Protein AF-A0A060XXF0-F1 (afdb_monomer_lite)

Structure (mmCIF, N/CA/C/O backbone):
data_AF-A0A060XXF0-F1
#
_entry.id   AF-A0A060XXF0-F1
#
loop_
_atom_site.group_PDB
_atom_site.id
_atom_site.type_symbol
_atom_site.label_atom_id
_atom_site.label_alt_id
_atom_site.label_comp_id
_atom_site.label_asym_id
_atom_site.label_entity_id
_atom_site.label_seq_id
_atom_site.pdbx_PDB_ins_code
_atom_site.Cartn_x
_atom_site.Cartn_y
_atom_site.Cartn_z
_atom_site.occupancy
_atom_site.B_iso_or_equiv
_atom_site.auth_seq_id
_atom_site.auth_comp_id
_atom_site.auth_asym_id
_atom_site.auth_atom_id
_atom_site.pdbx_PDB_model_num
ATOM 1 N N . MET A 1 1 ? -12.010 12.908 34.053 1.00 43.84 1 MET A N 1
ATOM 2 C CA . MET A 1 1 ? -10.688 13.129 33.418 1.00 43.84 1 MET A CA 1
ATOM 3 C C . MET A 1 1 ? -9.536 13.392 34.406 1.00 43.84 1 MET A C 1
ATOM 5 O O . MET A 1 1 ? -8.397 13.198 34.018 1.00 43.84 1 MET A O 1
ATOM 9 N N . GLY A 1 2 ? -9.779 13.755 35.679 1.00 43.88 2 GLY A N 1
ATOM 10 C CA . GLY A 1 2 ? -8.701 14.006 36.662 1.00 43.88 2 GLY A CA 1
ATOM 11 C C . GLY A 1 2 ? -8.027 12.769 37.285 1.00 43.88 2 GLY A C 1
ATOM 12 O O . GLY A 1 2 ? -6.887 12.871 37.725 1.00 43.88 2 GLY A O 1
ATOM 13 N N . ASN A 1 3 ? -8.684 11.602 37.296 1.00 54.41 3 ASN A N 1
ATOM 14 C CA . ASN A 1 3 ? -8.109 10.384 37.892 1.00 54.41 3 ASN A CA 1
ATOM 15 C C . ASN A 1 3 ? -6.984 9.771 37.046 1.00 54.41 3 ASN A C 1
ATOM 17 O O . ASN A 1 3 ? -5.991 9.328 37.603 1.00 54.41 3 ASN A O 1
ATOM 21 N N . LEU A 1 4 ? -7.100 9.797 35.716 1.00 54.94 4 LEU A N 1
ATOM 22 C CA . LEU A 1 4 ? -6.079 9.249 34.812 1.00 54.94 4 LEU A CA 1
ATOM 23 C C . LEU A 1 4 ? -4.793 10.089 34.807 1.00 54.94 4 LEU A C 1
ATOM 25 O O . LEU A 1 4 ? -3.697 9.541 34.800 1.00 54.94 4 LEU A O 1
ATOM 29 N N . LEU A 1 5 ? -4.917 11.418 34.884 1.00 49.62 5 LEU A N 1
ATOM 30 C CA . LEU A 1 5 ? -3.764 12.320 34.955 1.00 49.62 5 LEU A CA 1
ATOM 31 C C . LEU A 1 5 ? -2.980 12.159 36.259 1.00 49.62 5 LEU A C 1
ATOM 33 O O . LEU A 1 5 ? -1.760 12.139 36.199 1.00 49.62 5 LEU A O 1
ATOM 37 N N . LYS A 1 6 ? -3.650 11.973 37.407 1.00 51.84 6 LYS A N 1
ATOM 38 C CA . LYS A 1 6 ? -2.976 11.696 38.689 1.00 51.84 6 LYS A CA 1
ATOM 39 C C . LYS A 1 6 ? -2.164 10.397 38.677 1.00 51.84 6 LYS A C 1
ATOM 41 O O . LYS A 1 6 ? -1.182 10.311 39.393 1.00 51.84 6 LYS A O 1
ATOM 46 N N . VAL A 1 7 ? -2.549 9.410 37.872 1.00 50.91 7 VAL A N 1
ATOM 47 C CA . VAL A 1 7 ? -1.849 8.117 37.779 1.00 50.91 7 VAL A CA 1
ATOM 48 C C . VAL A 1 7 ? -0.627 8.199 36.862 1.00 50.91 7 VAL A C 1
ATOM 50 O O . VAL A 1 7 ? 0.395 7.593 37.154 1.00 50.91 7 VAL A O 1
ATOM 53 N N . LEU A 1 8 ? -0.694 8.983 35.783 1.00 49.84 8 LEU A N 1
ATOM 54 C CA . LEU A 1 8 ? 0.436 9.149 34.861 1.00 49.84 8 LEU A CA 1
ATOM 55 C C . LEU A 1 8 ? 1.544 10.066 35.409 1.00 49.84 8 LEU A C 1
ATOM 57 O O . LEU A 1 8 ? 2.666 10.007 34.912 1.00 49.84 8 LEU A O 1
ATOM 61 N N . THR A 1 9 ? 1.249 10.917 36.400 1.00 53.50 9 THR A N 1
ATOM 62 C CA . THR A 1 9 ? 2.204 11.907 36.939 1.00 53.50 9 THR A CA 1
ATOM 63 C C . THR A 1 9 ? 2.601 11.724 38.406 1.00 53.50 9 THR A C 1
ATOM 65 O O . THR A 1 9 ? 3.514 12.423 38.844 1.00 53.50 9 THR A O 1
ATOM 68 N N . CYS A 1 10 ? 1.992 10.815 39.179 1.00 46.31 10 CYS A N 1
ATOM 69 C CA . CYS A 1 10 ? 2.388 10.590 40.576 1.00 46.31 10 CYS A CA 1
ATOM 70 C C . CYS A 1 10 ? 3.293 9.363 40.735 1.00 46.31 10 CYS A C 1
ATOM 72 O O . CYS A 1 10 ? 2.825 8.233 40.791 1.00 46.31 10 CYS A O 1
ATOM 74 N N . THR A 1 11 ? 4.587 9.618 40.921 1.00 49.28 11 THR A N 1
ATOM 75 C CA . THR A 1 11 ? 5.601 8.676 41.430 1.00 49.28 11 THR A CA 1
ATOM 76 C C . THR A 1 11 ? 5.517 8.415 42.946 1.00 49.28 11 THR A C 1
ATOM 78 O O . THR A 1 11 ? 6.390 7.742 43.477 1.00 49.28 11 THR A O 1
ATOM 81 N N . ASP A 1 12 ? 4.493 8.920 43.647 1.00 50.44 12 ASP A N 1
ATOM 82 C CA . ASP A 1 12 ? 4.366 8.846 45.114 1.00 50.44 12 ASP A CA 1
ATOM 83 C C . ASP A 1 12 ? 2.932 8.502 45.550 1.00 50.44 12 ASP A C 1
ATOM 85 O O . ASP A 1 12 ? 2.141 9.380 45.901 1.00 50.44 12 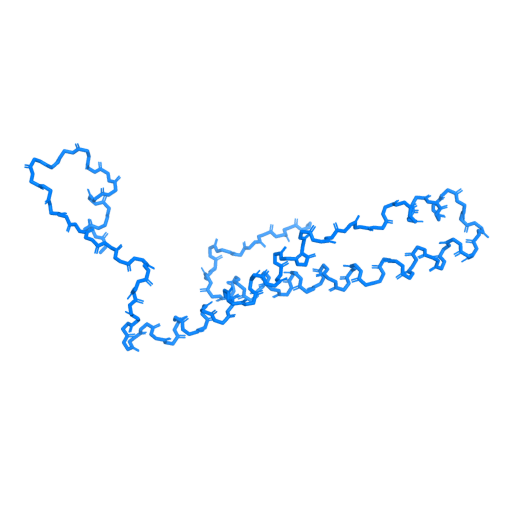ASP A O 1
ATOM 89 N N . LEU A 1 13 ? 2.577 7.216 45.547 1.00 48.31 13 LEU A N 1
ATOM 90 C CA . LEU A 1 13 ? 1.427 6.714 46.302 1.00 48.31 13 LEU A CA 1
ATOM 91 C C . LEU A 1 13 ? 1.853 5.459 47.074 1.00 48.31 13 LEU A C 1
ATOM 93 O O . LEU A 1 13 ? 1.893 4.364 46.528 1.00 48.31 13 LEU A O 1
ATOM 97 N N . GLU A 1 14 ? 2.124 5.622 48.373 1.00 52.59 14 GLU A N 1
ATOM 98 C CA . GLU A 1 14 ? 2.410 4.545 49.345 1.00 52.59 14 GLU A CA 1
ATOM 99 C C . GLU A 1 14 ? 1.214 3.597 49.598 1.00 52.59 14 GLU A C 1
ATOM 101 O O . GLU A 1 14 ? 1.279 2.675 50.409 1.00 52.59 14 GLU A O 1
ATOM 106 N N . GLN A 1 15 ? 0.104 3.801 48.891 1.00 48.50 15 GLN A N 1
ATOM 107 C CA . GLN A 1 15 ? -0.982 2.843 48.751 1.00 48.50 15 GLN A CA 1
ATOM 108 C C . GLN A 1 15 ? -1.237 2.734 47.254 1.00 48.50 15 GLN A C 1
ATOM 110 O O . GLN A 1 15 ? -1.796 3.664 46.690 1.00 48.50 15 GLN A O 1
ATOM 115 N N . GLU A 1 16 ? -0.792 1.661 46.601 1.00 43.59 16 GLU A N 1
ATOM 116 C CA . GLU A 1 16 ? -1.116 1.381 45.198 1.00 43.59 16 GLU A CA 1
ATOM 117 C C . GLU A 1 16 ? -2.597 0.975 45.101 1.00 43.59 16 GLU A C 1
ATOM 119 O O . GLU A 1 16 ? -2.929 -0.176 45.411 1.00 43.59 16 GLU A O 1
ATOM 124 N N . PRO A 1 17 ? -3.541 1.828 44.649 1.00 48.94 17 PRO A N 1
ATOM 125 C CA . PRO A 1 17 ? -4.732 1.269 44.049 1.00 48.94 17 PRO A CA 1
ATOM 126 C C . PRO A 1 17 ? -4.266 0.655 42.728 1.00 48.94 17 PRO A C 1
ATOM 128 O O . PRO A 1 17 ? -4.032 1.368 41.754 1.00 48.94 17 PRO A O 1
ATOM 131 N N . ASN A 1 18 ? -4.089 -0.666 42.709 1.00 49.75 18 ASN A N 1
ATOM 132 C CA . ASN A 1 18 ? -3.816 -1.420 41.490 1.00 49.75 18 ASN A CA 1
ATOM 133 C C . ASN A 1 18 ? -5.002 -1.261 40.534 1.00 49.75 18 ASN A C 1
ATOM 135 O O . ASN A 1 18 ? -5.972 -2.019 40.566 1.00 49.75 18 ASN A O 1
ATOM 139 N N . PHE A 1 19 ? -4.946 -0.218 39.711 1.00 54.88 19 PHE A N 1
ATOM 140 C CA . PHE A 1 19 ? -5.927 0.051 38.680 1.00 54.88 19 PHE A CA 1
ATOM 141 C C . PHE A 1 19 ? -5.557 -0.808 37.474 1.00 54.88 19 PHE A C 1
ATOM 143 O O . PHE A 1 19 ? -4.745 -0.422 36.635 1.00 54.88 19 PHE A O 1
ATOM 150 N N . PHE A 1 20 ? -6.106 -2.020 37.427 1.00 53.91 20 PHE A N 1
ATOM 151 C CA . PHE A 1 20 ? -5.901 -2.915 36.299 1.00 53.91 20 PHE A CA 1
ATOM 152 C C . PHE A 1 20 ? -6.744 -2.424 35.118 1.00 53.91 20 PHE A C 1
ATOM 154 O O . PHE A 1 20 ? -7.960 -2.604 35.076 1.00 53.91 20 PHE A O 1
ATOM 161 N N . LEU A 1 21 ? -6.091 -1.739 34.184 1.00 55.84 21 LEU A N 1
ATOM 162 C CA . LEU A 1 21 ? -6.655 -1.425 32.879 1.00 55.84 21 LEU A CA 1
ATOM 163 C C . LEU A 1 21 ? -6.464 -2.650 31.992 1.00 55.84 21 LEU A C 1
ATOM 165 O O . LEU A 1 21 ? -5.376 -2.890 31.471 1.00 55.84 21 LEU A O 1
ATOM 169 N N . ASP A 1 22 ? -7.526 -3.436 31.855 1.00 59.12 22 ASP A N 1
ATOM 170 C CA . ASP A 1 22 ? -7.537 -4.571 30.943 1.00 59.12 22 ASP A CA 1
ATOM 171 C C . ASP A 1 22 ? -7.695 -4.070 29.502 1.00 59.12 22 ASP A C 1
ATOM 173 O O . ASP A 1 22 ? -8.802 -3.907 28.994 1.00 59.12 22 ASP A O 1
ATOM 177 N N . PHE A 1 23 ? -6.567 -3.775 28.856 1.00 56.53 23 PHE A N 1
ATOM 178 C CA . PHE A 1 23 ? -6.528 -3.409 27.440 1.00 56.53 23 PHE A CA 1
ATOM 179 C C . PHE A 1 23 ? -6.768 -4.607 26.508 1.00 56.53 23 PHE A C 1
ATOM 181 O O . PHE A 1 23 ? -7.043 -4.393 25.329 1.00 56.53 23 PHE A O 1
ATOM 188 N N . GLU A 1 24 ? -6.672 -5.844 27.008 1.00 56.12 24 GLU A N 1
ATOM 189 C CA . GLU A 1 24 ? -6.877 -7.056 26.208 1.00 56.12 24 GLU A CA 1
AT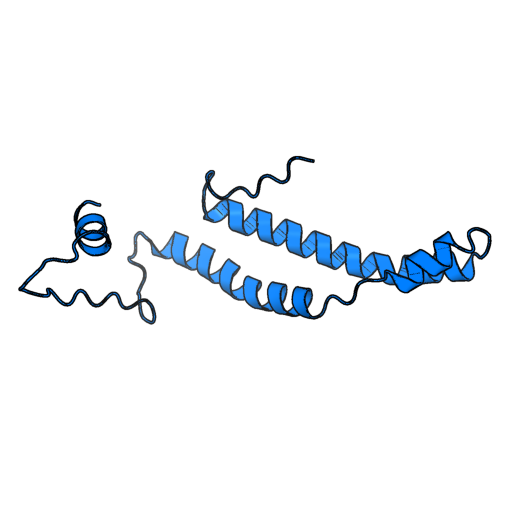OM 190 C C . GLU A 1 24 ? -8.357 -7.462 26.140 1.00 56.12 24 GLU A C 1
ATOM 192 O O . GLU A 1 24 ? -8.816 -7.874 25.076 1.00 56.12 24 GLU A O 1
ATOM 197 N N . ASN A 1 25 ? -9.123 -7.293 27.227 1.00 63.56 25 ASN A N 1
ATOM 198 C CA . ASN A 1 25 ? -10.548 -7.653 27.300 1.00 63.56 25 ASN A CA 1
ATOM 199 C C . ASN A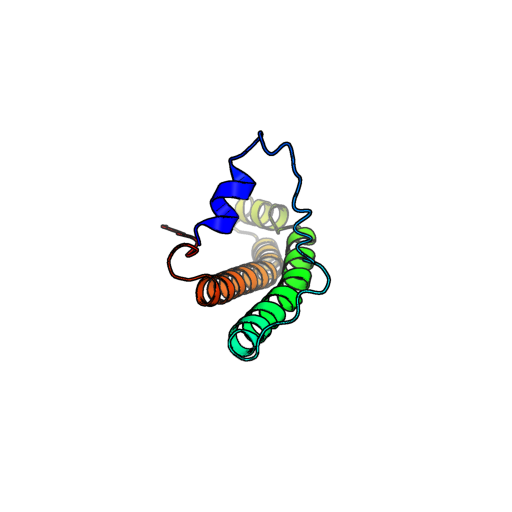 1 25 ? -11.487 -6.463 27.550 1.00 63.56 25 ASN A C 1
ATOM 201 O O . ASN A 1 25 ? -12.627 -6.666 27.982 1.00 63.56 25 ASN A O 1
ATOM 205 N N . ALA A 1 26 ? -11.049 -5.228 27.284 1.00 67.69 26 ALA A N 1
ATOM 206 C CA . ALA A 1 26 ? -11.911 -4.050 27.369 1.00 67.69 26 ALA A CA 1
ATOM 207 C C . ALA A 1 26 ? -13.193 -4.253 26.538 1.00 67.69 26 ALA A C 1
ATOM 209 O O . ALA A 1 26 ? -13.153 -4.346 25.310 1.00 67.69 26 ALA A O 1
ATOM 210 N N . GLN A 1 27 ? -14.341 -4.317 27.215 1.00 69.12 27 GLN A N 1
ATOM 211 C CA . GLN A 1 27 ? -15.644 -4.433 26.567 1.00 69.12 27 GLN A CA 1
ATOM 212 C C . GLN A 1 27 ? -16.238 -3.038 26.362 1.00 69.12 27 GLN A C 1
ATOM 214 O O . GLN A 1 27 ? -16.307 -2.270 27.326 1.00 69.12 27 GLN A O 1
ATOM 219 N N . PRO A 1 28 ? -16.685 -2.692 25.143 1.00 72.00 28 PRO A N 1
ATOM 220 C CA . PRO A 1 28 ? -17.307 -1.401 24.908 1.00 72.00 28 PRO A CA 1
ATOM 221 C C . PRO A 1 28 ? -18.616 -1.295 25.691 1.00 72.00 28 PRO A C 1
ATOM 223 O O . PRO A 1 28 ? -19.434 -2.221 25.694 1.00 72.00 28 PRO A O 1
ATOM 226 N N . THR A 1 29 ? -18.837 -0.143 26.321 1.00 78.25 29 THR A N 1
ATOM 227 C CA . THR A 1 29 ? -20.154 0.205 26.863 1.00 78.25 29 THR A CA 1
ATOM 228 C C . THR A 1 29 ? -21.157 0.413 25.723 1.00 78.25 29 THR A C 1
ATOM 230 O O . THR A 1 29 ? -20.762 0.677 24.587 1.00 78.25 29 THR A O 1
ATOM 233 N N . ASP A 1 30 ? -22.466 0.334 25.987 1.00 77.19 30 ASP A N 1
ATOM 234 C CA . ASP A 1 30 ? -23.486 0.516 24.935 1.00 77.19 30 ASP A CA 1
ATOM 235 C C . ASP A 1 30 ? -23.380 1.882 24.234 1.00 77.19 30 ASP A C 1
ATOM 237 O O . ASP A 1 30 ? -23.679 2.001 23.048 1.00 77.19 30 ASP A O 1
ATOM 241 N N . THR A 1 31 ? -22.885 2.900 24.943 1.00 77.38 31 THR A N 1
ATOM 242 C CA . THR A 1 31 ? -22.607 4.236 24.400 1.00 77.38 31 THR A CA 1
ATOM 243 C C . THR A 1 31 ? -21.363 4.298 23.510 1.00 77.38 31 THR A C 1
ATOM 245 O O . THR A 1 31 ? -21.292 5.141 22.622 1.00 77.38 31 THR A O 1
ATOM 248 N N . GLU A 1 32 ? -20.379 3.424 23.731 1.00 75.00 32 GLU A N 1
ATOM 249 C CA . GLU A 1 32 ? -19.106 3.401 22.995 1.00 75.00 32 GLU A CA 1
ATOM 250 C C . GLU A 1 32 ? -19.090 2.351 21.880 1.00 75.00 32 GLU A C 1
ATOM 252 O O . GLU A 1 32 ? -18.258 2.436 20.977 1.00 75.00 32 GLU A O 1
ATOM 257 N N . ARG A 1 33 ? -20.018 1.384 21.912 1.00 79.69 33 ARG A N 1
ATOM 258 C CA . ARG A 1 33 ? -20.084 0.253 20.977 1.00 79.69 33 ARG A CA 1
ATOM 259 C C . ARG A 1 33 ? -20.069 0.696 19.515 1.00 79.69 33 ARG A C 1
ATOM 261 O O . ARG A 1 33 ? -19.323 0.123 18.731 1.00 79.69 33 ARG A O 1
ATOM 268 N N . GLU A 1 34 ? -20.790 1.759 19.161 1.00 78.94 34 GLU A N 1
ATOM 269 C CA . GLU A 1 34 ? -20.806 2.274 17.784 1.00 78.94 34 GLU A CA 1
ATOM 270 C C . GLU A 1 34 ? -19.425 2.779 17.320 1.00 78.94 34 GLU A C 1
ATOM 272 O O . GLU A 1 34 ? -19.018 2.554 16.179 1.00 78.94 34 GLU A O 1
ATOM 277 N N . VAL A 1 35 ? -18.687 3.469 18.194 1.00 79.44 35 VAL A N 1
ATOM 278 C CA . VAL A 1 35 ? -17.335 3.968 17.889 1.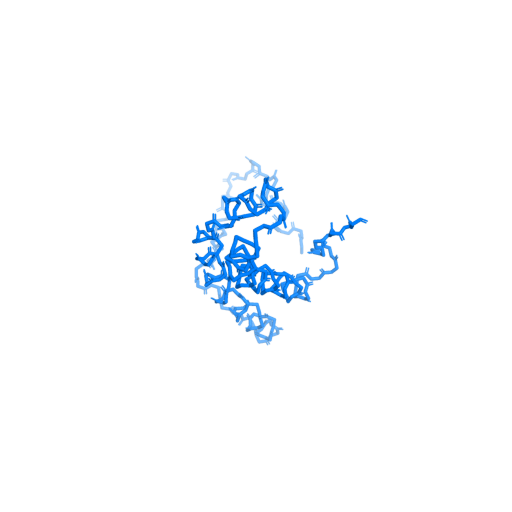00 79.44 35 VAL A CA 1
ATOM 279 C C . VAL A 1 35 ? -16.343 2.810 17.867 1.00 79.44 35 VAL A C 1
ATOM 281 O O . VAL A 1 35 ? -15.519 2.727 16.958 1.00 79.44 35 VAL A O 1
ATOM 284 N N . TRP A 1 36 ? -16.460 1.892 18.826 1.00 79.44 36 TRP A N 1
ATOM 285 C CA . TRP A 1 36 ? -15.620 0.707 18.931 1.00 79.44 36 TRP A CA 1
ATOM 286 C C . TRP A 1 36 ? -15.726 -0.175 17.684 1.00 79.44 36 TRP A C 1
ATOM 288 O O . TRP A 1 36 ? -14.701 -0.502 17.097 1.00 79.44 36 TRP A O 1
ATOM 298 N N . GLU A 1 37 ? -16.938 -0.475 17.205 1.00 82.19 37 GLU A N 1
ATOM 299 C CA . GLU A 1 37 ? -17.151 -1.279 15.992 1.00 82.19 37 GLU A CA 1
ATOM 300 C C . GLU A 1 37 ? -16.540 -0.616 14.751 1.00 82.19 37 GLU A C 1
ATOM 302 O O . GLU A 1 37 ? -15.894 -1.272 13.932 1.00 82.19 37 GLU A O 1
ATOM 307 N N . LYS A 1 38 ? -16.694 0.707 14.620 1.00 79.06 38 LYS A N 1
ATOM 308 C CA . LYS A 1 38 ? -16.106 1.474 13.513 1.00 79.06 38 LYS A CA 1
ATOM 309 C C . LYS A 1 38 ? -14.577 1.429 13.533 1.00 79.06 38 LYS A C 1
ATOM 311 O O . LYS A 1 38 ? -13.964 1.255 12.482 1.00 79.06 38 LYS A O 1
ATOM 316 N N . VAL A 1 39 ? -13.966 1.585 14.707 1.00 81.12 39 VAL A N 1
ATOM 317 C CA . VAL A 1 39 ? -12.505 1.552 14.871 1.00 81.12 39 VAL A CA 1
ATOM 318 C C . VAL A 1 39 ? -11.963 0.132 14.691 1.00 81.12 39 VAL A C 1
ATOM 320 O O . VAL A 1 39 ? -10.966 -0.042 13.994 1.00 81.12 39 VAL A O 1
ATOM 323 N N . ASP A 1 40 ? -12.636 -0.883 15.234 1.00 83.06 40 ASP A N 1
ATOM 324 C CA . ASP A 1 40 ? -12.259 -2.296 15.108 1.00 83.06 40 ASP A CA 1
ATOM 325 C C . ASP A 1 40 ? -12.204 -2.746 13.639 1.00 83.06 40 ASP A C 1
ATOM 327 O O . ASP A 1 40 ? -11.238 -3.383 13.216 1.00 83.06 40 ASP A O 1
ATOM 331 N N . LEU A 1 41 ? -13.175 -2.330 12.817 1.00 82.69 41 LEU A N 1
ATOM 332 C CA . LEU A 1 41 ? -13.152 -2.590 11.373 1.00 82.69 41 LEU A CA 1
ATOM 333 C C . LEU A 1 41 ? -11.908 -1.998 10.692 1.00 82.69 41 LEU A C 1
ATOM 335 O O . LEU A 1 41 ? -11.254 -2.672 9.898 1.00 82.69 41 LEU A O 1
ATOM 339 N N . VAL A 1 42 ? -11.544 -0.758 11.026 1.00 83.81 42 VAL A N 1
ATOM 340 C CA . VAL A 1 42 ? -10.353 -0.100 10.462 1.00 83.81 42 VAL A CA 1
ATOM 341 C C . VAL A 1 42 ? -9.066 -0.764 10.949 1.00 83.81 42 VAL A C 1
ATOM 343 O O . VAL A 1 42 ? -8.130 -0.930 10.168 1.00 83.81 42 VAL A O 1
ATOM 346 N N . LEU A 1 43 ? -9.004 -1.174 12.217 1.00 82.62 43 LEU A N 1
ATOM 347 C CA . LEU A 1 43 ? -7.839 -1.855 12.782 1.00 82.62 43 LEU A CA 1
ATOM 348 C C . LEU A 1 43 ? -7.633 -3.251 12.180 1.00 82.62 43 LEU A C 1
ATOM 350 O O . LEU A 1 43 ? -6.492 -3.640 11.924 1.00 82.62 43 LEU A O 1
ATOM 354 N N . LYS A 1 44 ? -8.713 -3.982 11.882 1.00 84.88 44 LYS A N 1
ATOM 355 C CA . LYS A 1 44 ? -8.644 -5.262 11.158 1.00 84.88 44 LYS A CA 1
ATOM 356 C C . LYS A 1 44 ? -8.050 -5.091 9.761 1.00 84.88 44 LYS A C 1
ATOM 358 O O . LYS A 1 44 ? -7.161 -5.853 9.380 1.00 84.88 44 LYS A O 1
ATOM 363 N N . ASP A 1 45 ? -8.467 -4.051 9.042 1.00 84.19 45 ASP A N 1
ATOM 364 C CA . ASP A 1 45 ? -7.909 -3.710 7.730 1.00 84.19 45 ASP A CA 1
ATOM 365 C C . ASP A 1 45 ? -6.439 -3.248 7.821 1.00 84.19 45 ASP A C 1
ATOM 367 O O . ASP A 1 45 ? -5.652 -3.482 6.899 1.00 84.19 45 ASP A O 1
ATOM 371 N N . ALA A 1 46 ? -6.037 -2.631 8.941 1.00 86.06 46 ALA A N 1
ATOM 372 C CA . ALA A 1 46 ? -4.698 -2.071 9.136 1.00 86.06 46 ALA A CA 1
ATOM 373 C C . ALA A 1 46 ? -3.586 -3.115 8.989 1.00 86.06 46 ALA A C 1
ATOM 375 O O . ALA A 1 46 ? -2.528 -2.819 8.433 1.00 86.06 46 ALA A O 1
ATOM 376 N N . ARG A 1 47 ? -3.821 -4.347 9.457 1.00 83.69 47 ARG A N 1
ATOM 377 C CA . ARG A 1 47 ? -2.816 -5.415 9.392 1.00 83.69 47 ARG A CA 1
ATOM 378 C C . ARG A 1 47 ? -2.499 -5.806 7.951 1.00 83.69 47 ARG A C 1
ATOM 380 O O . ARG A 1 47 ? -1.332 -5.867 7.586 1.00 83.69 47 ARG A O 1
ATOM 387 N N . GLY A 1 48 ? -3.526 -5.938 7.110 1.00 87.44 48 GLY A N 1
ATOM 388 C CA . GLY A 1 48 ? -3.337 -6.200 5.681 1.00 87.44 48 GLY A CA 1
ATOM 389 C C . GLY A 1 48 ? -2.626 -5.051 4.958 1.00 87.44 48 GLY A C 1
ATOM 390 O O . GLY A 1 48 ? -1.781 -5.284 4.097 1.00 87.44 48 GLY A O 1
ATOM 391 N N . ILE A 1 49 ? -2.913 -3.802 5.342 1.00 88.50 49 ILE A N 1
ATOM 392 C CA . ILE A 1 49 ? -2.206 -2.624 4.817 1.00 88.50 49 ILE A CA 1
ATOM 393 C C . ILE A 1 49 ? -0.719 -2.647 5.202 1.00 88.50 49 ILE A C 1
ATOM 395 O O . ILE A 1 49 ? 0.129 -2.375 4.351 1.00 88.50 49 ILE A O 1
ATOM 399 N N . LEU A 1 50 ? -0.394 -2.990 6.452 1.00 87.88 50 LEU A N 1
ATOM 400 C CA . LEU A 1 50 ? 0.988 -3.098 6.928 1.00 87.88 50 LEU A CA 1
ATOM 401 C C . LEU A 1 50 ? 1.757 -4.211 6.210 1.00 87.88 50 LEU A C 1
ATOM 403 O O . LEU A 1 50 ? 2.887 -3.975 5.787 1.00 87.88 50 LEU A O 1
ATOM 407 N N . ASP A 1 51 ? 1.140 -5.375 6.011 1.00 89.00 51 ASP A N 1
ATOM 408 C CA . ASP A 1 51 ? 1.756 -6.490 5.282 1.00 89.00 51 ASP A CA 1
ATOM 409 C C . ASP A 1 51 ? 2.049 -6.102 3.820 1.00 89.00 51 ASP A C 1
ATOM 411 O O . ASP A 1 51 ? 3.140 -6.344 3.295 1.00 89.00 51 ASP A O 1
ATOM 415 N N . GLU A 1 52 ? 1.105 -5.421 3.157 1.00 89.00 52 GLU A N 1
ATOM 416 C CA . GLU A 1 52 ? 1.294 -4.911 1.795 1.00 89.00 52 GLU A CA 1
ATOM 417 C C . GLU A 1 52 ? 2.385 -3.837 1.701 1.00 89.00 52 GLU A C 1
ATOM 419 O O . GLU A 1 52 ? 3.092 -3.777 0.687 1.00 89.00 52 GLU A O 1
ATOM 424 N N . LEU A 1 53 ? 2.516 -2.995 2.732 1.00 88.75 53 LEU A N 1
ATOM 425 C CA . LEU A 1 53 ? 3.543 -1.959 2.823 1.00 88.75 53 LEU A CA 1
ATOM 426 C C . LEU A 1 53 ? 4.930 -2.568 3.069 1.00 88.75 53 LEU A C 1
ATOM 428 O O . LEU A 1 53 ? 5.888 -2.164 2.417 1.00 88.75 53 LEU A O 1
ATOM 432 N N . GLN A 1 54 ? 5.044 -3.573 3.942 1.00 87.62 54 GLN A N 1
ATOM 433 C CA . GLN A 1 54 ? 6.299 -4.304 4.163 1.00 87.62 54 GLN A CA 1
ATOM 434 C C . GLN A 1 54 ? 6.763 -5.044 2.904 1.00 87.62 54 GLN A C 1
ATOM 436 O O . GLN A 1 54 ? 7.955 -5.086 2.606 1.00 87.62 54 GLN A O 1
ATOM 441 N N . ALA A 1 55 ? 5.826 -5.590 2.127 1.00 89.44 55 ALA A N 1
ATOM 442 C CA . ALA A 1 55 ? 6.120 -6.257 0.862 1.00 89.44 55 ALA A CA 1
ATOM 443 C C . ALA A 1 55 ? 6.368 -5.287 -0.317 1.00 89.44 55 ALA A C 1
ATOM 445 O O . ALA A 1 55 ? 6.536 -5.730 -1.461 1.00 89.44 55 ALA A O 1
ATOM 446 N N . TYR A 1 56 ? 6.367 -3.969 -0.092 1.00 90.75 56 TYR A N 1
ATOM 447 C CA . TYR A 1 56 ? 6.542 -2.971 -1.144 1.00 90.75 56 TYR A CA 1
ATOM 448 C C . TYR A 1 56 ? 8.011 -2.875 -1.586 1.00 90.75 56 TYR A C 1
ATOM 450 O O . TYR A 1 56 ? 8.830 -2.210 -0.960 1.00 90.75 56 TYR A O 1
ATOM 458 N N . LYS A 1 57 ? 8.351 -3.524 -2.705 1.00 85.94 57 LYS A N 1
ATOM 459 C CA . LYS A 1 57 ? 9.716 -3.513 -3.270 1.00 85.94 57 LYS A CA 1
ATOM 460 C C . LYS A 1 57 ? 10.046 -2.267 -4.107 1.00 85.94 57 LYS A C 1
ATOM 462 O O . LYS A 1 57 ? 11.217 -1.986 -4.338 1.00 85.94 57 LYS A O 1
ATOM 467 N N . GLY A 1 58 ? 9.031 -1.511 -4.538 1.00 89.69 58 GLY A N 1
ATOM 468 C CA . GLY A 1 58 ? 9.193 -0.400 -5.481 1.00 89.69 58 GLY A CA 1
ATOM 469 C C . GLY A 1 58 ? 9.503 -0.861 -6.916 1.00 89.69 58 GLY A C 1
ATOM 470 O O . GLY A 1 58 ? 9.542 -2.055 -7.188 1.00 89.69 58 GLY A O 1
ATOM 471 N N . ALA A 1 59 ? 9.696 0.102 -7.824 1.00 92.69 59 ALA A N 1
ATOM 472 C CA . ALA A 1 59 ? 10.085 -0.113 -9.230 1.00 92.69 59 ALA A CA 1
ATOM 473 C C . ALA A 1 59 ? 11.246 0.819 -9.630 1.00 92.69 59 ALA A C 1
ATOM 475 O O . ALA A 1 59 ? 11.284 1.401 -10.713 1.00 92.69 59 ALA A O 1
ATOM 476 N N . GLY A 1 60 ? 12.157 1.079 -8.685 1.00 92.00 60 GLY A N 1
ATOM 477 C CA . GLY A 1 60 ? 13.211 2.081 -8.857 1.00 92.00 60 GLY A CA 1
ATOM 478 C C . GLY A 1 60 ? 14.235 1.710 -9.931 1.00 92.00 60 GLY A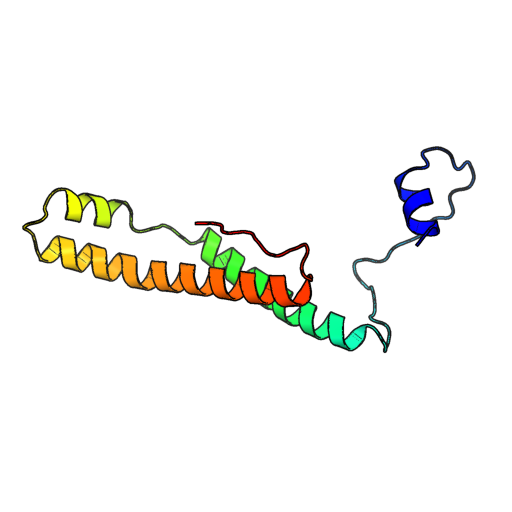 C 1
ATOM 479 O O . GLY A 1 60 ? 14.799 2.604 -10.562 1.00 92.00 60 GLY A O 1
ATOM 480 N N . GLN A 1 61 ? 14.467 0.413 -10.148 1.00 92.25 61 GLN A N 1
ATOM 481 C CA . GLN A 1 61 ? 15.373 -0.069 -11.185 1.00 92.25 61 GLN A CA 1
ATOM 482 C C . GLN A 1 61 ? 14.772 0.163 -12.573 1.00 92.25 61 GLN A C 1
ATOM 484 O O . GLN A 1 61 ? 15.405 0.799 -13.410 1.00 92.25 61 GLN A O 1
ATOM 489 N N . GLU A 1 62 ? 13.530 -0.264 -12.777 1.00 92.88 62 GLU A N 1
ATOM 490 C CA . GLU A 1 62 ? 12.809 -0.141 -14.041 1.00 92.88 62 GLU A CA 1
ATOM 491 C C . GLU A 1 62 ? 12.624 1.332 -14.424 1.00 92.88 62 GLU A C 1
ATOM 493 O O . GLU A 1 62 ? 12.860 1.714 -15.568 1.00 92.88 62 GLU A O 1
ATOM 498 N N . ILE A 1 63 ? 12.292 2.191 -13.450 1.00 93.31 63 ILE A N 1
ATOM 499 C CA . ILE A 1 63 ? 12.226 3.645 -13.658 1.00 93.31 63 ILE A CA 1
ATOM 500 C C . ILE A 1 63 ? 13.590 4.197 -14.090 1.00 93.31 63 ILE A C 1
ATOM 502 O O . ILE A 1 63 ? 13.664 5.004 -15.016 1.00 93.31 63 ILE A O 1
ATOM 506 N N . ARG A 1 64 ? 14.682 3.788 -13.430 1.00 95.31 64 ARG A N 1
ATOM 507 C CA . ARG A 1 64 ? 16.027 4.276 -13.760 1.00 95.31 64 ARG A CA 1
ATOM 508 C C . ARG A 1 64 ? 16.441 3.858 -15.170 1.00 95.31 64 ARG A C 1
ATOM 510 O O . ARG A 1 64 ? 16.953 4.697 -15.904 1.00 95.31 64 ARG A O 1
ATOM 517 N N . GLU A 1 65 ? 16.213 2.602 -15.541 1.00 92.94 65 GLU A N 1
ATOM 518 C CA . GLU A 1 65 ? 16.545 2.069 -16.867 1.00 92.94 65 GLU A CA 1
ATOM 519 C C . GLU A 1 65 ? 15.755 2.778 -17.977 1.00 92.94 65 GLU A C 1
ATOM 521 O O . GLU A 1 65 ? 16.339 3.162 -18.993 1.00 92.94 65 GLU A O 1
ATOM 526 N N . ALA A 1 66 ? 14.465 3.046 -17.744 1.00 94.56 66 ALA A N 1
ATOM 527 C CA . ALA A 1 66 ? 13.627 3.823 -18.654 1.00 94.56 66 ALA A CA 1
ATOM 528 C C . ALA A 1 66 ? 14.091 5.287 -18.781 1.00 94.56 66 ALA A C 1
ATOM 530 O O . ALA A 1 66 ? 14.124 5.829 -19.883 1.00 94.56 66 ALA A O 1
ATOM 531 N N . ILE A 1 67 ? 14.497 5.942 -17.687 1.00 94.31 67 ILE A N 1
ATOM 532 C CA . ILE A 1 67 ? 15.020 7.321 -17.741 1.00 94.31 67 ILE A CA 1
ATOM 533 C C . ILE A 1 67 ? 16.369 7.381 -18.471 1.00 94.31 67 ILE A C 1
ATOM 535 O O . ILE A 1 67 ? 16.623 8.329 -19.211 1.00 94.31 67 ILE A O 1
ATOM 539 N N . GLN A 1 68 ? 17.237 6.386 -18.272 1.00 95.56 68 GLN A N 1
ATOM 540 C CA . GLN A 1 68 ? 18.543 6.320 -18.937 1.00 95.56 68 GLN A CA 1
ATOM 541 C C . GLN A 1 68 ? 18.423 6.082 -20.448 1.00 95.56 68 GLN A C 1
ATOM 543 O O . GLN A 1 68 ? 19.264 6.567 -21.202 1.00 95.56 68 GLN A O 1
ATOM 548 N N . ASN A 1 69 ? 17.374 5.383 -20.891 1.00 94.38 69 ASN A N 1
ATOM 549 C CA . ASN A 1 69 ? 17.138 5.041 -22.293 1.00 94.38 69 ASN A CA 1
ATOM 550 C C . ASN A 1 69 ? 15.744 5.524 -22.740 1.00 94.38 69 ASN A C 1
ATOM 552 O O . ASN A 1 69 ? 14.844 4.714 -22.972 1.00 94.38 69 ASN A O 1
ATOM 556 N N . PRO A 1 70 ? 15.535 6.845 -22.889 1.00 92.00 70 PRO A N 1
ATOM 557 C CA . PRO A 1 70 ? 14.207 7.409 -23.141 1.00 92.00 70 PRO A CA 1
ATOM 558 C C . PRO A 1 70 ? 13.623 7.031 -24.510 1.00 92.00 70 PRO A C 1
ATOM 560 O O . PRO A 1 70 ? 12.409 7.053 -24.680 1.00 92.00 70 PRO A O 1
ATOM 563 N N . ASN A 1 71 ? 14.471 6.666 -25.477 1.00 94.50 71 ASN A N 1
ATOM 564 C CA . ASN A 1 71 ? 14.046 6.265 -26.821 1.00 94.50 71 ASN A CA 1
ATOM 565 C C . ASN A 1 71 ? 13.674 4.772 -26.923 1.00 94.50 71 ASN A C 1
ATOM 567 O O . ASN A 1 71 ? 13.234 4.333 -27.983 1.00 94.50 71 ASN A O 1
ATOM 571 N N . ASP A 1 72 ? 13.875 3.987 -25.861 1.00 95.12 72 ASP A N 1
ATOM 572 C CA . ASP A 1 72 ? 13.537 2.564 -25.837 1.00 95.12 72 ASP A CA 1
ATOM 573 C C . ASP A 1 72 ? 1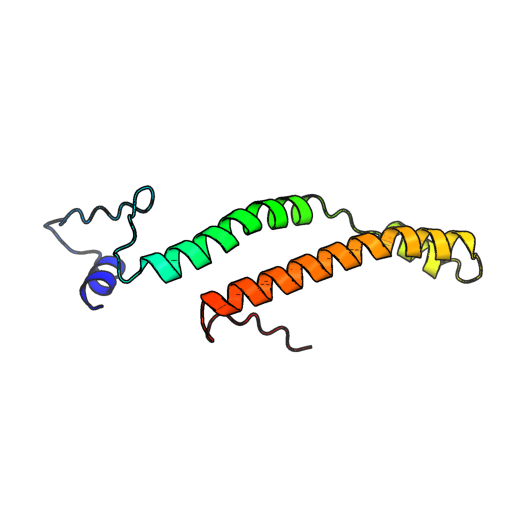2.113 2.357 -25.296 1.00 95.12 72 ASP A C 1
ATOM 575 O O . ASP A 1 72 ? 11.867 2.362 -24.086 1.00 95.12 72 ASP A O 1
ATOM 579 N N . GLU A 1 73 ? 11.153 2.162 -26.206 1.00 93.94 73 GLU A N 1
ATOM 580 C CA . GLU A 1 73 ? 9.746 1.929 -25.856 1.00 93.94 73 GLU A CA 1
ATOM 581 C C . GLU A 1 73 ? 9.526 0.667 -25.006 1.00 93.94 73 GLU A C 1
ATOM 583 O O . GLU A 1 73 ? 8.580 0.620 -24.210 1.00 93.94 73 GLU A O 1
ATOM 588 N N . ALA A 1 74 ? 10.377 -0.358 -25.137 1.00 94.50 74 ALA A N 1
ATOM 589 C CA . ALA A 1 74 ? 10.236 -1.585 -24.360 1.00 94.50 74 ALA A CA 1
ATOM 590 C C . ALA A 1 74 ? 10.527 -1.320 -22.877 1.00 94.50 74 ALA A C 1
ATOM 592 O O . ALA A 1 74 ? 9.760 -1.758 -22.014 1.00 94.50 74 ALA A O 1
ATOM 593 N N . LEU A 1 75 ? 11.572 -0.536 -22.588 1.00 93.25 75 LEU A N 1
ATOM 594 C CA . LEU A 1 75 ? 11.920 -0.120 -21.227 1.00 93.25 75 LEU A CA 1
ATOM 595 C C . LEU A 1 75 ? 10.877 0.838 -20.633 1.00 93.25 75 LEU A C 1
ATOM 597 O O . LEU A 1 75 ? 10.491 0.665 -19.476 1.00 93.25 75 LEU A O 1
ATOM 601 N N . GLN A 1 76 ? 10.332 1.774 -21.425 1.00 92.00 76 GLN A N 1
ATOM 602 C CA . GLN A 1 76 ? 9.220 2.631 -20.975 1.00 92.00 76 GLN A CA 1
ATOM 603 C C . GLN A 1 76 ? 7.997 1.802 -20.571 1.00 92.00 76 GLN A C 1
ATOM 605 O O . GLN A 1 76 ? 7.399 2.016 -19.512 1.00 92.00 76 GLN A O 1
ATOM 610 N N . LYS A 1 77 ? 7.628 0.817 -21.400 1.00 94.50 77 LYS A N 1
ATOM 611 C CA . LYS A 1 77 ? 6.484 -0.055 -21.128 1.00 94.50 77 LYS A CA 1
ATOM 612 C C . LYS A 1 77 ? 6.727 -0.941 -19.907 1.00 94.50 77 LYS A C 1
ATOM 614 O O . LYS A 1 77 ? 5.810 -1.107 -19.106 1.00 94.50 77 LYS A O 1
ATOM 619 N N . ALA A 1 78 ? 7.934 -1.481 -19.745 1.00 92.44 78 ALA A N 1
ATOM 620 C CA . ALA A 1 78 ? 8.304 -2.280 -18.579 1.00 92.44 78 ALA A CA 1
ATOM 621 C C . ALA A 1 78 ? 8.196 -1.464 -17.280 1.00 92.44 78 ALA A C 1
ATOM 623 O O . ALA A 1 78 ? 7.534 -1.902 -16.336 1.00 92.44 78 ALA A O 1
ATOM 624 N N . ALA A 1 79 ? 8.743 -0.244 -17.266 1.00 93.88 79 ALA A N 1
ATOM 625 C CA . ALA A 1 79 ? 8.619 0.670 -16.135 1.00 93.88 79 ALA A CA 1
ATOM 626 C C . ALA A 1 79 ? 7.155 1.012 -15.836 1.00 93.88 79 ALA A C 1
ATOM 628 O O . ALA A 1 79 ? 6.727 0.938 -14.685 1.00 93.88 79 ALA A O 1
ATOM 629 N N . TRP A 1 80 ? 6.350 1.308 -16.859 1.00 93.56 80 TRP A N 1
ATOM 630 C CA . TRP A 1 80 ? 4.926 1.593 -16.682 1.00 93.56 80 TRP A CA 1
ATOM 631 C C . TRP A 1 80 ? 4.165 0.409 -16.069 1.00 93.56 80 TRP A C 1
ATOM 633 O O . TRP A 1 80 ? 3.435 0.578 -15.092 1.00 93.56 80 TRP A O 1
ATOM 643 N N . VAL A 1 81 ? 4.371 -0.803 -16.594 1.00 94.38 81 VAL A N 1
ATOM 644 C CA . VAL A 1 81 ? 3.730 -2.029 -16.089 1.00 94.38 81 VAL A CA 1
ATOM 645 C C . VAL A 1 81 ? 4.122 -2.314 -14.638 1.00 94.38 81 VAL A C 1
ATOM 647 O O . VAL A 1 81 ? 3.270 -2.743 -13.861 1.00 94.38 81 VAL A O 1
ATOM 650 N N . ALA A 1 82 ? 5.370 -2.041 -14.251 1.00 92.19 82 ALA A N 1
ATOM 651 C CA . ALA A 1 82 ? 5.831 -2.199 -12.874 1.00 92.19 82 ALA A CA 1
ATOM 652 C C . ALA A 1 82 ? 5.265 -1.119 -11.930 1.00 92.19 82 ALA A C 1
ATOM 654 O O . ALA A 1 82 ? 4.876 -1.418 -10.801 1.00 92.19 82 ALA A O 1
ATOM 655 N N . VAL A 1 83 ? 5.174 0.135 -12.384 1.00 94.12 83 VAL A N 1
ATOM 656 C CA . VAL A 1 83 ? 4.760 1.281 -11.557 1.00 94.12 83 VAL A CA 1
ATOM 657 C C . VAL A 1 83 ? 3.252 1.324 -11.312 1.00 94.12 83 VAL A C 1
ATOM 659 O O . VAL A 1 83 ? 2.831 1.605 -10.191 1.00 94.12 83 VAL A O 1
ATOM 662 N N . VAL A 1 84 ? 2.422 1.023 -12.313 1.00 93.94 84 VAL A N 1
ATOM 663 C CA . VAL A 1 84 ? 0.950 1.077 -12.196 1.00 93.94 84 VAL A CA 1
ATOM 664 C C . VAL A 1 84 ? 0.398 0.330 -10.965 1.00 93.94 84 VAL A C 1
ATOM 666 O O . VAL A 1 84 ? -0.344 0.946 -10.192 1.00 93.94 84 VAL A O 1
ATOM 669 N N . PRO A 1 85 ? 0.742 -0.949 -10.705 1.00 92.75 85 PRO A N 1
ATOM 670 C CA . PRO A 1 85 ? 0.241 -1.653 -9.525 1.00 92.75 85 PRO A CA 1
ATOM 671 C C . PRO A 1 85 ? 0.776 -1.061 -8.214 1.00 92.75 85 PRO A C 1
ATOM 673 O O . PRO A 1 85 ? 0.063 -1.057 -7.209 1.00 92.75 85 PRO A O 1
ATOM 676 N N . LEU A 1 86 ? 1.998 -0.518 -8.208 1.00 92.19 86 LEU A N 1
ATOM 677 C CA . LEU A 1 86 ? 2.587 0.123 -7.031 1.00 92.19 86 LEU A CA 1
ATOM 678 C C . LEU A 1 86 ? 1.859 1.419 -6.671 1.00 92.19 86 LEU A C 1
ATOM 680 O O . LEU A 1 86 ? 1.518 1.628 -5.509 1.00 92.19 86 LEU A O 1
ATOM 684 N N . VAL A 1 87 ? 1.533 2.246 -7.665 1.00 93.25 87 VAL A N 1
ATOM 685 C CA . VAL A 1 87 ? 0.711 3.450 -7.468 1.00 93.25 87 VAL A CA 1
ATOM 686 C C . VAL A 1 87 ? -0.689 3.076 -6.973 1.00 93.25 87 VAL A C 1
ATOM 688 O O . VAL A 1 87 ? -1.237 3.756 -6.105 1.00 93.25 87 VAL A O 1
ATOM 691 N N . GLY A 1 88 ? -1.246 1.956 -7.447 1.00 91.62 88 GLY A N 1
ATOM 692 C CA . GLY A 1 88 ? -2.485 1.389 -6.911 1.00 91.62 88 GLY A CA 1
ATOM 693 C C . GLY A 1 88 ? -2.411 1.102 -5.406 1.00 91.62 88 GLY A C 1
ATOM 694 O O . GLY A 1 88 ? -3.316 1.489 -4.664 1.00 91.62 88 GLY A O 1
ATOM 695 N N . LYS A 1 89 ? -1.307 0.503 -4.936 1.00 90.69 89 LYS A N 1
ATOM 696 C CA . LYS A 1 89 ? -1.060 0.277 -3.500 1.00 90.69 89 LYS A CA 1
ATOM 697 C C . LYS A 1 89 ? -0.919 1.588 -2.726 1.00 90.69 89 LYS A C 1
ATOM 699 O O . LYS A 1 89 ? -1.577 1.760 -1.705 1.00 90.69 89 LYS A O 1
ATOM 704 N N . LEU A 1 90 ? -0.149 2.550 -3.240 1.00 90.62 90 LEU A N 1
ATOM 705 C CA . LEU A 1 90 ? -0.003 3.870 -2.610 1.00 90.62 90 LEU A CA 1
ATOM 706 C C . LEU A 1 90 ? -1.355 4.585 -2.460 1.00 90.62 90 LEU A C 1
ATOM 708 O O . LEU A 1 90 ? -1.656 5.140 -1.403 1.00 90.62 90 LEU A O 1
ATOM 712 N N . LYS A 1 91 ? -2.214 4.510 -3.485 1.00 91.00 91 LYS A N 1
ATOM 713 C CA . LYS A 1 91 ? -3.583 5.037 -3.423 1.00 91.00 91 LYS A CA 1
ATOM 714 C C . LYS A 1 91 ? -4.405 4.351 -2.329 1.00 91.00 91 LYS A C 1
ATOM 716 O O . LYS A 1 91 ? -5.109 5.039 -1.591 1.00 91.00 91 LYS A O 1
ATOM 721 N N . LYS A 1 92 ? -4.308 3.024 -2.203 1.00 89.38 92 LYS A N 1
ATOM 722 C CA . LYS A 1 92 ? -4.982 2.257 -1.142 1.00 89.38 92 LYS A CA 1
ATOM 723 C C . LYS A 1 92 ? -4.527 2.714 0.247 1.00 89.38 92 LYS A C 1
ATOM 725 O O . LYS A 1 92 ? -5.370 2.958 1.106 1.00 89.38 92 LYS A O 1
ATOM 730 N N . PHE A 1 93 ? -3.224 2.913 0.448 1.00 89.00 93 PHE A N 1
ATOM 731 C CA . PHE A 1 93 ? -2.667 3.397 1.718 1.00 89.00 93 PHE A CA 1
ATOM 732 C C . PHE A 1 93 ? -3.167 4.802 2.067 1.00 89.00 93 PHE A C 1
ATOM 734 O O . PHE A 1 93 ? -3.564 5.059 3.202 1.00 89.00 93 PHE A O 1
ATOM 741 N N . TYR A 1 94 ? -3.234 5.695 1.080 1.00 87.50 94 TYR A N 1
ATOM 742 C CA . TYR A 1 94 ? -3.781 7.038 1.267 1.00 87.50 94 TYR A CA 1
ATOM 743 C C . TYR A 1 94 ? -5.284 7.037 1.595 1.00 87.50 94 TYR A C 1
ATOM 745 O O . TYR A 1 94 ? -5.762 7.813 2.417 1.00 87.50 94 TYR A O 1
ATOM 753 N N . GLN A 1 95 ? -6.066 6.159 0.970 1.00 88.31 95 GLN A N 1
ATOM 754 C CA . GLN A 1 95 ? -7.486 6.021 1.307 1.00 88.31 95 GLN A CA 1
ATOM 755 C C . GLN A 1 95 ? -7.681 5.455 2.717 1.00 88.31 95 GLN A C 1
ATOM 757 O O . GLN A 1 95 ? -8.581 5.889 3.438 1.00 88.31 95 GLN A O 1
ATOM 762 N N . PHE A 1 96 ? -6.820 4.523 3.126 1.00 88.25 96 PHE A N 1
ATOM 763 C CA . PHE A 1 96 ? -6.812 3.993 4.482 1.00 88.25 96 PHE A CA 1
ATOM 764 C C . PHE A 1 96 ? -6.493 5.082 5.519 1.00 88.25 96 PHE A C 1
ATOM 766 O O . PHE A 1 96 ? -7.211 5.196 6.511 1.00 88.25 96 PHE A O 1
ATOM 773 N N . SER A 1 97 ? -5.497 5.942 5.274 1.00 85.81 97 SER A N 1
ATOM 774 C CA . SER A 1 97 ? -5.166 7.031 6.205 1.00 85.81 97 SER A CA 1
ATOM 775 C C . SER A 1 97 ? -6.297 8.054 6.354 1.00 85.81 97 SER A C 1
ATOM 777 O O . SER A 1 97 ? -6.550 8.529 7.460 1.00 85.81 97 SER A O 1
ATOM 779 N N . GLN A 1 98 ? -7.039 8.347 5.281 1.00 84.50 98 GLN A N 1
ATOM 780 C CA . GLN A 1 98 ? -8.235 9.194 5.356 1.00 84.50 98 GLN A CA 1
ATOM 781 C C . GLN A 1 98 ? -9.355 8.560 6.185 1.00 84.50 98 GLN A C 1
ATOM 783 O O . GLN A 1 98 ? -9.990 9.249 6.987 1.00 84.50 98 GLN A O 1
ATOM 788 N N . ARG A 1 99 ? -9.594 7.250 6.017 1.00 83.25 99 ARG A N 1
ATOM 789 C CA . ARG A 1 99 ? -10.554 6.515 6.853 1.00 83.25 99 ARG A CA 1
ATOM 790 C C . ARG A 1 99 ? -10.153 6.616 8.317 1.00 83.25 99 ARG A C 1
ATOM 792 O O . ARG A 1 99 ? -10.961 7.049 9.125 1.00 83.25 99 ARG A O 1
ATOM 799 N N . LEU A 1 100 ? -8.893 6.327 8.633 1.00 81.75 100 LEU A N 1
ATOM 800 C CA . LEU A 1 100 ? -8.364 6.425 9.990 1.00 81.75 100 LEU A CA 1
ATOM 801 C C . LEU A 1 100 ? -8.541 7.837 10.583 1.00 81.75 100 LEU A C 1
ATOM 803 O O . LEU A 1 100 ? -9.068 7.985 11.684 1.00 81.75 100 LEU A O 1
ATOM 807 N N . GLY A 1 101 ? -8.194 8.880 9.824 1.00 77.88 101 GLY A N 1
ATOM 808 C CA . GLY A 1 101 ? -8.369 10.276 10.239 1.00 77.88 101 GLY A CA 1
ATOM 809 C C . GLY A 1 101 ? -9.831 10.707 10.417 1.00 77.88 101 GLY A C 1
ATOM 810 O O . GLY A 1 101 ? -10.097 11.675 11.122 1.00 77.88 101 GLY A O 1
ATOM 811 N N . THR A 1 102 ? -10.793 9.992 9.827 1.00 77.44 102 THR A N 1
ATOM 812 C CA . THR A 1 102 ? -12.226 10.256 10.045 1.00 77.44 102 THR A CA 1
ATOM 813 C C . THR A 1 102 ? -12.672 9.813 11.440 1.00 77.44 102 THR A C 1
ATOM 815 O O . THR A 1 102 ? -13.543 10.447 12.031 1.00 77.44 102 THR A O 1
ATOM 818 N N . TYR A 1 103 ? -12.062 8.757 11.986 1.00 72.12 103 TYR A N 1
ATOM 819 C CA . TYR A 1 103 ? -12.428 8.205 13.294 1.00 72.12 103 TYR A CA 1
ATOM 820 C C . TYR A 1 103 ? -11.622 8.801 14.452 1.00 72.12 103 TYR A C 1
ATOM 822 O O . TYR A 1 103 ? -12.135 8.889 15.561 1.00 72.12 103 TYR A O 1
ATOM 830 N N . LEU A 1 104 ? -10.387 9.245 14.202 1.00 67.50 104 LEU A N 1
ATOM 831 C CA . LEU A 1 104 ? -9.500 9.807 15.230 1.00 67.50 104 LEU A CA 1
ATOM 832 C C . LEU A 1 104 ? -9.697 11.315 15.480 1.00 67.50 104 LEU A C 1
ATOM 834 O O . LEU A 1 104 ? -9.024 11.895 16.328 1.00 67.50 104 LEU A O 1
ATOM 838 N N . GLY A 1 105 ? -10.645 11.948 14.786 1.00 61.81 105 GLY A N 1
ATOM 839 C CA . GLY A 1 105 ? -10.966 13.361 14.967 1.00 61.81 105 GLY A CA 1
ATOM 840 C C . GLY A 1 105 ? -9.980 14.323 14.280 1.00 61.81 105 GLY A C 1
ATOM 841 O O . GLY A 1 105 ? -8.998 13.906 13.662 1.00 61.81 105 GLY A O 1
ATOM 842 N N . PRO A 1 106 ? -10.258 15.639 14.339 1.00 56.75 106 PRO A N 1
ATOM 843 C CA . PRO A 1 106 ? -9.529 16.658 13.580 1.00 56.75 106 PRO A CA 1
ATOM 844 C C . PRO A 1 106 ? -8.040 16.767 13.944 1.00 56.75 106 PRO A C 1
ATOM 846 O O . PRO A 1 106 ? -7.253 17.146 13.077 1.00 56.75 106 PRO A O 1
ATOM 849 N N . ASP A 1 107 ? -7.649 16.379 15.161 1.00 51.69 107 ASP A N 1
ATOM 850 C CA . ASP A 1 107 ? -6.259 16.439 15.640 1.00 51.69 107 ASP A CA 1
ATOM 851 C C . ASP A 1 107 ? -5.343 15.358 15.037 1.00 51.69 107 ASP A C 1
ATOM 853 O O . ASP A 1 107 ? -4.123 15.502 15.074 1.00 51.69 107 ASP A O 1
ATOM 857 N N . PHE A 1 108 ? -5.896 14.296 14.431 1.00 48.62 108 PHE A N 1
ATOM 858 C CA . PHE A 1 108 ? -5.114 13.222 13.794 1.00 48.62 108 PHE A CA 1
ATOM 859 C C . PHE A 1 108 ? -5.113 13.292 12.259 1.00 48.62 108 PHE A C 1
ATOM 861 O O . PHE A 1 108 ? -4.708 12.347 11.575 1.00 48.62 108 PHE A O 1
ATOM 868 N N . ARG A 1 109 ? -5.561 14.406 11.666 1.00 49.38 109 ARG A N 1
ATOM 869 C CA . ARG A 1 109 ? -5.379 14.611 10.226 1.00 49.38 109 ARG A CA 1
ATOM 870 C C . ARG A 1 109 ? -3.883 14.637 9.926 1.00 49.38 109 ARG A C 1
ATOM 872 O O . ARG A 1 109 ? -3.196 15.589 10.277 1.00 49.38 109 ARG A O 1
ATOM 879 N N . ILE A 1 110 ? -3.386 13.599 9.252 1.00 51.00 110 ILE A N 1
ATOM 880 C CA . ILE A 1 110 ? -2.046 13.610 8.663 1.00 51.00 110 ILE A CA 1
ATOM 881 C C . ILE A 1 110 ? -2.020 14.778 7.673 1.00 51.00 110 ILE A C 1
ATOM 883 O O . ILE A 1 110 ? -2.559 14.679 6.569 1.00 51.00 110 ILE A O 1
ATOM 887 N N . SER A 1 111 ? -1.439 15.903 8.090 1.00 45.88 111 SER A N 1
ATOM 888 C CA . SER A 1 111 ? -1.167 17.049 7.229 1.00 45.88 111 SER A CA 1
ATOM 889 C C . SER A 1 111 ? -0.113 16.647 6.205 1.00 45.88 111 SER A C 1
ATOM 891 O O . SER A 1 111 ? 1.076 16.880 6.390 1.00 45.88 111 SER A O 1
ATOM 893 N N . PHE A 1 112 ? -0.545 16.039 5.102 1.00 47.09 112 PHE A N 1
ATOM 894 C CA . PHE A 1 112 ? 0.191 16.140 3.848 1.00 47.09 112 PHE A CA 1
ATOM 895 C C . PHE A 1 112 ? -0.127 17.518 3.255 1.00 47.09 112 PHE A C 1
ATOM 897 O O . PHE A 1 112 ? -0.995 17.653 2.395 1.00 47.09 112 PHE A O 1
ATOM 904 N N . SER A 1 113 ? 0.541 18.555 3.768 1.00 37.00 113 SER A N 1
ATOM 905 C CA . SER A 1 113 ? 0.744 19.771 2.980 1.00 37.00 113 SER A CA 1
ATOM 906 C C . SER A 1 113 ? 1.774 19.430 1.910 1.00 37.00 113 SER A C 1
ATOM 908 O O . SER A 1 113 ? 2.939 19.199 2.231 1.00 37.00 113 SER A O 1
ATOM 910 N N . LEU A 1 114 ? 1.302 19.317 0.668 1.00 35.94 114 LEU A N 1
ATOM 911 C CA . LEU A 1 114 ? 2.137 19.453 -0.527 1.00 35.94 114 LEU A CA 1
ATOM 912 C C . LEU A 1 114 ? 2.620 20.900 -0.656 1.00 35.94 114 LEU A C 1
ATOM 914 O O . LEU A 1 114 ? 1.826 21.807 -0.311 1.00 35.94 114 LEU A O 1
#

Foldseek 3Di:
DVVVVCVVPDPDDPDDPPPDDCPPPDDDDPVCVVLVVLVVVLVVVVVVLVVVVVVQPDLVVLVVVCVVCVVDVVSVVVSVVRVVVSVVSVVVVVVSQVSVDVSVDPVSPPPPPD

Sequence (114 aa):
MGNLLKVLTCTDLEQEPNFFLDFENAQPTDTEREVWEKVDLVLKDARGILDELQAYKGAGQEIREAIQNPNDEALQKAAWVAVVPLVGKLKKFYQFSQRLGTYLGPDFRISFSL

Organism: Oncorhynchus mykiss (NCBI:txid8022)

pLDDT: mean 75.85, std 18.02, range [35.94, 95.56]

Secondary structure (DSSP, 8-state):
-HHHHHHHH-S--SS-------SSS-PPPTTTHHHHHHHHHHHHHHHHHHHHHHT----HHHHHHHHH-TT-HHHHHHHHHHHHHHHHHHHHHHHHHHHHHHHS-GGG------

Radius of gyration: 23.29 Å; chains: 1; bounding box: 42×27×76 Å

InterPro domains:
  IPR009828 CYRIA/CYRIB, Rac1 binding domain [PF07159] (18-102)
  IPR039789 CYFIP-related Rac1 interactor [PTHR12422] (1-103)